Protein AF-A0A6V7KN35-F1 (afdb_monomer_lite)

Foldseek 3Di:
DDDDDDPDPPDDPPPPPDDPDPVVVVCVVCDVVVVVVVVVVVVVVCVVPVPVVCCVVVVVVVVVVCCCVVPVDQAFAQEEEEAALQDDPVVRDQDDDPDPDLHSVVSVVVVVVPPRRYDYHYDHDPVVRVVCCVVVVHVYYDHHDNCNSVVVVVVVVD

pLDDT: mean 80.37, std 18.29, range [30.02, 97.5]

Sequence (158 aa):
ITGRPLPGMKQESTVECDDCDFFGYFRDLTSVGKIKALLQKNFLRMWRNVGVMLFIFALPVMQVILFCLAIGRDPRGLKIAIVNHEMNWTTKDCPIYTDCKFSQLSCRYLNFLDNGTMEQEHYRTKDEALEAVKRGKAWGALYFTENFTDALTARMIL

Radius of gyration: 39.9 Å; chains: 1; bounding box: 96×43×95 Å

Secondary structure (DSSP, 8-state):
---PPPS--------------HHHHHHHHT-HHHHHHHHHHHHHHHHTTHHHHHHHHHHHHHHHHHHHHHHSSPP-SEEEEEEETTSBTTTTB-----SSS---HHHHHHHHHTTTTEEEEE-SSHHHHHHHHHTTS-SEEEEE-TTHHHHHHHHHH-

InterPro domains:
  IPR051449 ABC-2 integral membrane transporter component [PTHR30294] (34-152)

Structure (mmCIF, N/CA/C/O backbone):
data_AF-A0A6V7KN35-F1
#
_entry.id   AF-A0A6V7KN35-F1
#
loop_
_atom_site.group_PDB
_atom_site.id
_atom_site.type_symbol
_atom_site.label_atom_id
_atom_site.label_alt_id
_atom_site.label_comp_id
_atom_site.label_asym_id
_atom_site.label_entity_id
_atom_site.label_seq_id
_atom_site.pdbx_PDB_ins_code
_atom_site.Cartn_x
_atom_site.Cartn_y
_atom_site.Cartn_z
_atom_site.occupancy
_atom_site.B_iso_or_equiv
_atom_site.auth_seq_id
_atom_site.auth_comp_id
_atom_site.auth_asym_id
_atom_site.auth_atom_id
_atom_site.pdbx_PDB_model_num
ATOM 1 N N . ILE A 1 1 ? 66.744 -23.207 -69.574 1.00 40.94 1 ILE A N 1
ATOM 2 C CA . ILE A 1 1 ? 65.799 -22.091 -69.340 1.00 40.94 1 ILE A CA 1
ATOM 3 C C . ILE A 1 1 ? 66.547 -21.036 -68.545 1.00 40.94 1 ILE A C 1
ATOM 5 O O . ILE A 1 1 ? 66.966 -21.282 -67.425 1.00 40.94 1 ILE A O 1
ATOM 9 N N . THR A 1 2 ? 66.837 -19.933 -69.216 1.00 40.62 2 THR A N 1
ATOM 10 C CA . THR A 1 2 ? 67.504 -18.724 -68.728 1.00 40.62 2 THR A CA 1
ATOM 11 C C . THR A 1 2 ? 66.664 -17.999 -67.675 1.00 40.62 2 THR A C 1
ATOM 13 O O . THR A 1 2 ? 65.497 -17.720 -67.933 1.00 40.62 2 THR A O 1
ATOM 16 N N . GLY A 1 3 ? 67.269 -17.608 -66.552 1.00 41.06 3 GLY A N 1
ATOM 17 C CA . GLY A 1 3 ? 66.673 -16.678 -65.589 1.00 41.06 3 GLY A CA 1
ATOM 18 C C . GLY A 1 3 ? 67.764 -15.870 -64.888 1.00 41.06 3 GLY A C 1
ATOM 19 O O . GLY A 1 3 ? 68.522 -16.415 -64.094 1.00 41.06 3 GLY A O 1
ATOM 20 N N . ARG A 1 4 ? 67.883 -14.585 -65.234 1.00 50.06 4 ARG A N 1
ATOM 21 C CA . ARG A 1 4 ? 68.775 -13.616 -64.573 1.00 50.06 4 ARG A CA 1
ATOM 22 C C . ARG A 1 4 ? 68.231 -13.265 -63.177 1.00 50.06 4 ARG A C 1
ATOM 24 O O . ARG A 1 4 ? 67.012 -13.177 -63.042 1.00 50.06 4 ARG A O 1
ATOM 31 N N . PRO A 1 5 ? 69.082 -12.992 -62.172 1.00 48.22 5 PRO A N 1
ATOM 32 C CA . PRO A 1 5 ? 68.628 -12.430 -60.905 1.00 48.22 5 PRO A CA 1
ATOM 33 C C . PRO A 1 5 ? 68.233 -10.953 -61.075 1.00 48.22 5 PRO A C 1
ATOM 35 O O . PRO A 1 5 ? 68.897 -10.194 -61.784 1.00 48.22 5 PRO A O 1
ATOM 38 N N . LEU A 1 6 ? 67.125 -10.563 -60.440 1.00 46.34 6 LEU A N 1
ATOM 39 C CA . LEU A 1 6 ? 66.616 -9.191 -60.409 1.00 46.34 6 LEU A CA 1
ATOM 40 C C . LEU A 1 6 ? 67.459 -8.334 -59.444 1.00 46.34 6 LEU A C 1
ATOM 42 O O . LEU A 1 6 ? 67.693 -8.761 -58.312 1.00 46.34 6 LEU A O 1
ATOM 46 N N . PRO A 1 7 ? 67.896 -7.128 -59.845 1.00 42.78 7 PRO A N 1
ATOM 47 C CA . PRO A 1 7 ? 68.587 -6.203 -58.961 1.00 42.78 7 PRO A CA 1
ATOM 48 C C . PRO A 1 7 ? 67.555 -5.410 -58.148 1.00 42.78 7 PRO A C 1
ATOM 50 O O . PRO A 1 7 ? 66.597 -4.884 -58.712 1.00 42.78 7 PRO A O 1
ATOM 53 N N . GLY A 1 8 ? 67.762 -5.287 -56.834 1.00 45.50 8 GLY A N 1
ATOM 54 C CA . GLY A 1 8 ? 67.024 -4.305 -56.029 1.00 45.50 8 GLY A CA 1
ATOM 55 C C . GLY A 1 8 ? 66.356 -4.796 -54.748 1.00 45.50 8 GLY A C 1
ATOM 56 O O . GLY A 1 8 ? 65.422 -4.141 -54.294 1.00 45.50 8 GLY A O 1
ATOM 57 N N . MET A 1 9 ? 66.825 -5.874 -54.114 1.00 38.16 9 MET A N 1
ATOM 58 C CA . MET A 1 9 ? 66.463 -6.124 -52.715 1.00 38.16 9 MET A CA 1
ATOM 59 C C . MET A 1 9 ? 67.345 -5.249 -51.819 1.00 38.16 9 MET A C 1
ATOM 61 O O . MET A 1 9 ? 68.437 -5.638 -51.411 1.00 38.16 9 MET A O 1
ATOM 65 N N . LYS A 1 10 ? 66.895 -4.013 -51.578 1.00 35.94 10 LYS A N 1
ATOM 66 C CA . LYS A 1 10 ? 67.441 -3.182 -50.505 1.00 35.94 10 LYS A CA 1
ATOM 67 C C . LYS A 1 10 ? 67.109 -3.862 -49.183 1.00 35.94 10 LYS A C 1
ATOM 69 O O . LYS A 1 10 ? 65.953 -3.906 -48.782 1.00 35.94 10 LYS A O 1
ATOM 74 N N . GLN A 1 11 ? 68.158 -4.435 -48.607 1.00 33.41 11 GLN A N 1
ATOM 75 C CA . GLN A 1 11 ? 68.504 -4.452 -47.194 1.00 33.41 11 GLN A CA 1
ATOM 76 C C . GLN A 1 11 ? 67.317 -4.359 -46.233 1.00 33.41 11 GLN A C 1
ATOM 78 O O . GLN A 1 11 ? 66.738 -3.292 -46.020 1.00 33.41 11 GLN A O 1
ATOM 83 N N . GLU A 1 12 ? 67.024 -5.513 -45.642 1.00 35.03 12 GLU A N 1
ATOM 84 C CA . GLU A 1 12 ? 66.355 -5.669 -44.359 1.00 35.03 12 GLU A CA 1
ATOM 85 C C . GLU A 1 12 ? 66.829 -4.560 -43.415 1.00 35.03 12 GLU A C 1
ATOM 87 O O . GLU A 1 12 ? 67.964 -4.539 -42.943 1.00 35.03 12 GLU A O 1
ATOM 92 N N . SER A 1 13 ? 65.976 -3.552 -43.259 1.00 30.02 13 SER A N 1
ATOM 93 C CA . SER A 1 13 ? 66.197 -2.466 -42.323 1.00 30.02 13 SER A CA 1
ATOM 94 C C . SER A 1 13 ? 65.775 -3.037 -40.984 1.00 30.02 13 SER A C 1
ATOM 96 O O . SER A 1 13 ? 64.593 -3.048 -40.644 1.00 30.02 13 SER A O 1
ATOM 98 N N . THR A 1 14 ? 66.734 -3.591 -40.251 1.00 30.47 14 THR A N 1
ATOM 99 C CA . THR A 1 14 ? 66.608 -3.729 -38.806 1.00 30.47 14 THR A CA 1
ATOM 100 C C . THR A 1 14 ? 66.349 -2.327 -38.273 1.00 30.47 14 THR A C 1
ATOM 102 O O . THR A 1 14 ? 67.254 -1.497 -38.220 1.00 30.47 14 THR A O 1
ATOM 105 N N . VAL A 1 15 ? 65.083 -2.022 -37.993 1.00 37.97 15 VAL A N 1
ATOM 106 C CA . VAL A 1 15 ? 64.710 -0.801 -37.289 1.00 37.97 15 VAL A CA 1
ATOM 107 C C . VAL A 1 15 ? 65.190 -1.006 -35.857 1.00 37.97 15 VAL A C 1
ATOM 109 O O . VAL A 1 15 ? 64.527 -1.665 -35.060 1.00 37.97 15 VAL A O 1
ATOM 112 N N . GLU A 1 16 ? 66.399 -0.527 -35.574 1.00 32.06 16 GLU A N 1
ATOM 113 C CA . GLU A 1 16 ? 66.859 -0.268 -34.215 1.00 32.06 16 GLU A CA 1
ATOM 114 C C . GLU A 1 16 ? 65.885 0.733 -33.592 1.00 32.06 16 GLU A C 1
ATOM 116 O O . GLU A 1 16 ? 65.818 1.896 -33.991 1.00 32.06 16 GLU A O 1
ATOM 121 N N . CYS A 1 17 ? 65.078 0.257 -32.648 1.00 47.75 17 CYS A N 1
ATOM 122 C CA . CYS A 1 17 ? 64.314 1.123 -31.766 1.00 47.75 17 CYS A CA 1
ATOM 123 C C . CYS A 1 17 ? 65.241 1.538 -30.624 1.00 47.75 17 CYS A C 1
ATOM 125 O O . CYS A 1 17 ? 65.282 0.875 -29.587 1.00 47.75 17 CYS A O 1
ATOM 127 N N . ASP A 1 18 ? 66.006 2.602 -30.848 1.00 41.22 18 ASP A N 1
ATOM 128 C CA . ASP A 1 18 ? 66.604 3.359 -29.754 1.00 41.22 18 ASP A CA 1
ATOM 129 C C . ASP A 1 18 ? 65.473 4.151 -29.068 1.00 41.22 18 ASP A C 1
ATOM 131 O O . ASP A 1 18 ? 64.587 4.679 -29.742 1.00 41.22 18 ASP A O 1
ATOM 135 N N . ASP A 1 19 ? 65.478 4.166 -27.735 1.00 39.38 19 ASP A N 1
ATOM 136 C CA . ASP A 1 19 ? 64.472 4.734 -26.816 1.00 39.38 19 ASP A CA 1
ATOM 137 C C . ASP A 1 19 ? 63.236 3.863 -26.489 1.00 39.38 19 ASP A C 1
ATOM 139 O O . ASP A 1 19 ? 62.098 4.074 -26.918 1.00 39.38 19 ASP A O 1
ATOM 143 N N . CYS A 1 20 ? 63.455 2.896 -25.592 1.00 50.66 20 CYS A N 1
ATOM 144 C CA . CYS A 1 20 ? 62.407 2.174 -24.868 1.00 50.66 20 CYS A CA 1
ATOM 145 C C . CYS A 1 20 ? 61.872 3.005 -23.686 1.00 50.66 20 CYS A C 1
ATOM 147 O O . CYS A 1 20 ? 62.218 2.731 -22.537 1.00 50.66 20 CYS A O 1
ATOM 149 N N . ASP A 1 21 ? 61.018 3.999 -23.943 1.00 47.75 21 ASP A N 1
ATOM 150 C CA . ASP A 1 21 ? 60.334 4.730 -22.868 1.00 47.75 21 ASP A CA 1
ATOM 151 C C . ASP A 1 21 ? 58.948 4.120 -22.561 1.00 47.75 21 ASP A C 1
ATOM 153 O O . ASP A 1 21 ? 58.125 3.893 -23.456 1.00 47.75 21 ASP A O 1
ATOM 157 N N . PHE A 1 22 ? 58.669 3.849 -21.279 1.00 56.75 22 PHE A N 1
ATOM 158 C CA . PHE A 1 22 ? 57.468 3.138 -20.796 1.00 56.75 22 PHE A CA 1
ATOM 159 C C . PHE A 1 22 ? 56.166 3.799 -21.279 1.00 56.75 22 PHE A C 1
ATOM 161 O O . PHE A 1 22 ? 55.194 3.115 -21.596 1.00 56.75 22 PHE A O 1
ATOM 168 N N . PHE A 1 23 ? 56.161 5.127 -21.419 1.00 55.75 23 PHE A N 1
ATOM 169 C CA . PHE A 1 23 ? 55.015 5.912 -21.887 1.00 55.75 23 PHE A CA 1
ATOM 170 C C . PHE A 1 23 ? 54.695 5.751 -23.389 1.00 55.75 23 PHE A C 1
ATOM 172 O O . PHE A 1 23 ? 53.539 5.940 -23.781 1.00 55.75 23 PHE A O 1
ATOM 179 N N . GLY A 1 24 ? 55.661 5.369 -24.235 1.00 54.38 24 GLY A N 1
ATOM 180 C CA . GLY A 1 24 ? 55.451 5.156 -25.676 1.00 54.38 24 GLY A CA 1
ATOM 181 C C . GLY A 1 24 ? 54.646 3.889 -25.983 1.00 54.38 24 GLY A C 1
ATOM 182 O O . GLY A 1 24 ? 53.759 3.896 -26.840 1.00 54.38 24 GLY A O 1
ATOM 183 N N . TYR A 1 25 ? 54.861 2.832 -25.194 1.00 54.31 25 TYR A N 1
ATOM 184 C CA . TYR A 1 25 ? 54.184 1.540 -25.345 1.00 54.31 25 TYR A CA 1
ATOM 185 C C . TYR A 1 25 ? 52.662 1.647 -25.113 1.00 54.31 25 TYR A C 1
ATOM 187 O O . TYR A 1 25 ? 51.862 1.085 -25.865 1.00 54.31 25 TYR A O 1
ATOM 195 N N . PHE A 1 26 ? 52.228 2.446 -24.126 1.00 56.66 26 PHE A N 1
ATOM 196 C CA . PHE A 1 26 ? 50.800 2.692 -23.851 1.00 56.66 26 PHE A CA 1
ATOM 197 C C . PHE A 1 26 ? 50.106 3.549 -24.919 1.00 56.66 26 PHE A C 1
ATOM 199 O O . PHE A 1 26 ? 48.891 3.429 -25.121 1.00 56.66 26 PHE A O 1
ATOM 206 N N . ARG A 1 27 ? 50.861 4.391 -25.634 1.00 54.53 27 ARG A N 1
ATOM 207 C CA . ARG A 1 27 ? 50.335 5.252 -26.701 1.00 54.53 27 ARG A CA 1
ATOM 208 C C . ARG A 1 27 ? 50.040 4.462 -27.983 1.00 54.53 27 ARG A C 1
ATOM 210 O O . ARG A 1 27 ? 49.061 4.759 -28.666 1.00 54.53 27 ARG A O 1
ATOM 217 N N . ASP A 1 28 ? 50.806 3.403 -28.250 1.00 56.16 28 ASP A N 1
ATOM 218 C CA . ASP A 1 28 ? 50.589 2.491 -29.385 1.00 56.16 28 ASP A CA 1
ATOM 219 C C . ASP A 1 28 ? 49.554 1.380 -29.118 1.00 56.16 28 ASP A C 1
ATOM 221 O O . ASP A 1 28 ? 48.890 0.884 -30.047 1.00 56.16 28 ASP A O 1
ATOM 225 N N . LEU A 1 29 ? 49.355 1.038 -27.838 1.00 57.59 29 LEU A N 1
ATOM 226 C CA . LEU A 1 29 ? 48.305 0.132 -27.356 1.00 57.59 29 LEU A CA 1
ATOM 227 C C . LEU A 1 29 ? 46.891 0.698 -27.564 1.00 57.59 29 LEU A C 1
ATOM 229 O O . LEU A 1 29 ? 45.967 -0.061 -27.856 1.00 57.59 29 LEU A O 1
ATOM 233 N N . THR A 1 30 ? 46.710 2.021 -27.483 1.00 63.56 30 THR A N 1
ATOM 234 C CA . THR A 1 30 ? 45.395 2.678 -27.619 1.00 63.56 30 THR A CA 1
ATOM 235 C C . THR A 1 30 ? 45.368 3.709 -28.748 1.00 63.56 30 THR A C 1
ATOM 237 O O . THR A 1 30 ? 44.860 4.818 -28.609 1.00 63.56 30 THR A O 1
ATOM 240 N N . SER A 1 31 ? 45.877 3.342 -29.930 1.00 72.38 31 SER A N 1
ATOM 241 C CA . SER A 1 31 ? 45.655 4.167 -31.122 1.00 72.38 31 SER A CA 1
ATOM 242 C C . SER A 1 31 ? 44.147 4.362 -31.331 1.00 72.38 31 SER A C 1
ATOM 244 O O . SER A 1 31 ? 43.405 3.403 -31.567 1.00 72.38 31 SER A O 1
ATOM 246 N N . VAL A 1 32 ? 43.686 5.613 -31.261 1.00 72.94 32 VAL A N 1
ATOM 247 C CA . VAL A 1 32 ? 42.281 6.017 -31.456 1.00 72.94 32 VAL A CA 1
ATOM 248 C C . VAL A 1 32 ? 41.710 5.440 -32.759 1.00 72.94 32 VAL A C 1
ATOM 250 O O . VAL A 1 32 ? 40.530 5.101 -32.826 1.00 72.94 32 VAL A O 1
ATOM 253 N N . GLY A 1 33 ? 42.557 5.234 -33.776 1.00 80.19 33 GLY A N 1
ATOM 254 C CA . GLY A 1 33 ? 42.189 4.566 -35.025 1.00 80.19 33 GLY A CA 1
ATOM 255 C C . GLY A 1 33 ? 41.809 3.091 -34.849 1.00 80.19 33 GLY A C 1
ATOM 256 O O . GLY A 1 33 ? 40.800 2.653 -35.403 1.00 80.19 33 GLY A O 1
ATOM 257 N N . LYS A 1 34 ? 42.552 2.333 -34.030 1.00 82.19 34 LYS A N 1
ATOM 258 C CA . LYS A 1 34 ? 42.245 0.926 -33.709 1.00 82.19 34 LYS A CA 1
ATOM 259 C C . LYS A 1 34 ? 40.938 0.824 -32.916 1.00 82.19 34 LYS A C 1
ATOM 261 O O . LYS A 1 34 ? 40.086 0.005 -33.250 1.00 82.19 34 LYS A O 1
ATOM 266 N N . ILE A 1 35 ? 40.730 1.702 -31.933 1.00 86.56 35 ILE A N 1
ATOM 267 C CA . ILE A 1 35 ? 39.482 1.763 -31.150 1.00 86.56 35 ILE A CA 1
ATOM 268 C C . ILE A 1 35 ? 38.294 2.127 -32.049 1.00 86.56 35 ILE A C 1
ATOM 270 O O . ILE A 1 35 ? 37.260 1.465 -31.994 1.00 86.56 35 ILE A O 1
ATOM 274 N N . LYS A 1 36 ? 38.447 3.115 -32.939 1.00 84.69 36 LYS A N 1
ATOM 275 C CA . LYS A 1 36 ? 37.410 3.500 -33.906 1.00 84.69 36 LYS A CA 1
ATOM 276 C C . LYS A 1 36 ? 37.054 2.348 -34.847 1.00 84.69 36 LYS A C 1
ATOM 278 O O . LYS A 1 36 ? 35.872 2.093 -35.069 1.00 84.69 36 LYS A O 1
ATOM 283 N N . ALA A 1 37 ? 38.049 1.609 -35.341 1.00 88.06 37 ALA A N 1
ATOM 284 C CA . ALA A 1 37 ? 37.826 0.429 -36.174 1.00 88.06 37 ALA A CA 1
ATOM 285 C C . ALA A 1 37 ? 37.089 -0.687 -35.411 1.00 88.06 37 ALA A C 1
ATOM 287 O O . ALA A 1 37 ? 36.164 -1.302 -35.945 1.00 88.06 37 ALA A O 1
ATOM 288 N N . LEU A 1 38 ? 37.446 -0.922 -34.145 1.00 88.25 38 LEU A N 1
ATOM 289 C CA . LEU A 1 38 ? 36.775 -1.900 -33.286 1.00 88.25 38 LEU A CA 1
ATOM 290 C C . LEU A 1 38 ? 35.334 -1.491 -32.957 1.00 88.25 38 LEU A C 1
ATOM 292 O O . LEU A 1 38 ? 34.443 -2.339 -32.997 1.00 88.25 38 LEU A O 1
ATOM 296 N N . LEU A 1 39 ? 35.075 -0.212 -32.680 1.00 89.25 39 LEU A N 1
ATOM 297 C CA . LEU A 1 39 ? 33.723 0.308 -32.460 1.00 89.25 39 LEU A CA 1
ATOM 298 C C . LEU A 1 39 ? 32.873 0.192 -33.723 1.00 89.25 39 LEU A C 1
ATOM 300 O O . LEU A 1 39 ? 31.760 -0.317 -33.654 1.00 89.25 39 LEU A O 1
ATOM 304 N N . GLN A 1 40 ? 33.412 0.568 -34.885 1.00 90.81 40 GLN A N 1
ATOM 305 C CA . GLN A 1 40 ? 32.712 0.433 -36.162 1.00 90.81 40 GLN A CA 1
ATOM 306 C C . GLN A 1 40 ? 32.405 -1.038 -36.480 1.00 90.81 40 GLN A C 1
ATOM 308 O O . GLN A 1 40 ? 31.298 -1.359 -36.907 1.00 90.81 40 GLN A O 1
ATOM 313 N N . LYS A 1 41 ? 33.335 -1.956 -36.189 1.00 89.06 41 LYS A N 1
ATOM 314 C CA . LYS A 1 41 ? 33.119 -3.404 -36.327 1.00 89.0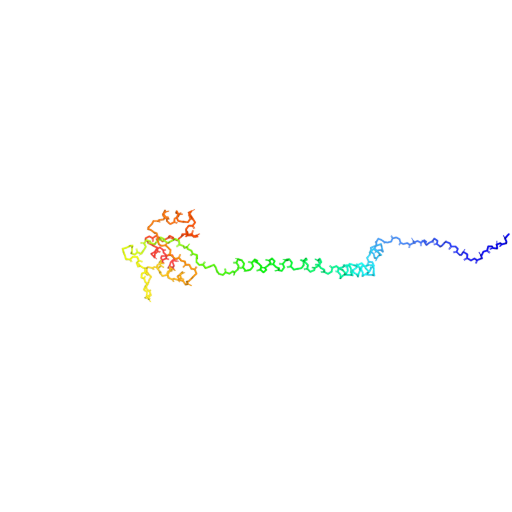6 41 LYS A CA 1
ATOM 315 C C . LYS A 1 41 ? 32.030 -3.927 -35.381 1.00 89.06 41 LYS A C 1
ATOM 317 O O . LYS A 1 41 ? 31.177 -4.700 -35.816 1.00 89.06 41 LYS A O 1
ATOM 322 N N . ASN A 1 42 ? 32.029 -3.511 -34.113 1.00 87.38 42 ASN A N 1
ATOM 323 C CA . ASN A 1 42 ? 30.995 -3.900 -33.145 1.00 87.38 42 ASN A CA 1
ATOM 324 C C . ASN A 1 42 ? 29.625 -3.295 -33.491 1.00 87.38 42 ASN A C 1
ATOM 326 O O . ASN A 1 42 ? 28.609 -3.979 -33.385 1.00 87.38 42 ASN A O 1
ATOM 330 N N . PHE A 1 43 ? 29.597 -2.061 -33.991 1.00 87.75 43 PHE A N 1
ATOM 331 C CA . PHE A 1 43 ? 28.380 -1.390 -34.434 1.00 87.75 43 PHE A CA 1
ATOM 332 C C . PHE A 1 43 ? 27.773 -2.048 -35.680 1.00 87.75 43 PHE A C 1
ATOM 334 O O . PHE A 1 43 ? 26.585 -2.350 -35.689 1.00 87.75 43 PHE A O 1
ATOM 341 N N . LEU A 1 44 ? 28.575 -2.367 -36.704 1.00 87.56 44 LEU A N 1
ATOM 342 C CA . LEU A 1 44 ? 28.084 -3.102 -37.880 1.00 87.56 44 LEU A CA 1
ATOM 343 C C . LEU A 1 44 ? 27.560 -4.496 -37.505 1.00 87.56 44 LEU A C 1
ATOM 345 O O . LEU A 1 44 ? 26.566 -4.957 -38.066 1.00 87.56 44 LEU A O 1
ATOM 349 N N . ARG A 1 45 ? 28.204 -5.170 -36.542 1.00 85.81 45 ARG A N 1
ATOM 350 C CA . ARG A 1 45 ? 27.738 -6.463 -36.016 1.00 85.81 45 ARG A CA 1
ATOM 351 C C . ARG A 1 45 ? 26.384 -6.334 -35.313 1.00 85.81 45 ARG A C 1
ATOM 353 O O . ARG A 1 45 ? 25.533 -7.200 -35.496 1.00 85.81 45 ARG A O 1
ATOM 360 N N . MET A 1 46 ? 26.197 -5.263 -34.545 1.00 84.44 46 MET A N 1
ATOM 361 C CA . MET A 1 46 ? 24.937 -4.904 -33.890 1.00 84.44 46 MET A CA 1
ATOM 362 C C . MET A 1 46 ? 23.842 -4.568 -34.917 1.00 84.44 46 MET A C 1
ATOM 364 O O . MET A 1 46 ? 22.747 -5.113 -34.828 1.00 84.44 46 MET A O 1
ATOM 368 N N . TRP A 1 47 ? 24.152 -3.772 -35.945 1.00 85.81 47 TRP A N 1
ATOM 369 C CA . TRP A 1 47 ? 23.211 -3.386 -37.003 1.00 85.81 47 TRP A CA 1
ATOM 370 C C . TRP A 1 47 ? 22.731 -4.577 -37.837 1.00 85.81 47 TRP A C 1
ATOM 372 O O . TRP A 1 47 ? 21.543 -4.720 -38.116 1.00 85.81 47 TRP A O 1
ATOM 382 N N . ARG A 1 48 ? 23.647 -5.484 -38.199 1.00 89.94 48 ARG A N 1
ATOM 383 C CA . ARG A 1 48 ? 23.305 -6.690 -38.966 1.00 89.94 48 ARG A CA 1
ATOM 384 C C . ARG A 1 48 ? 22.517 -7.719 -38.145 1.00 89.94 48 ARG A C 1
ATOM 386 O O . ARG A 1 48 ? 21.957 -8.639 -38.728 1.00 89.94 48 ARG A O 1
ATOM 393 N N . ASN A 1 49 ? 22.458 -7.567 -36.819 1.00 90.44 49 ASN A N 1
ATOM 394 C CA . ASN A 1 49 ? 21.673 -8.409 -35.915 1.00 90.44 49 ASN A CA 1
ATOM 395 C C . ASN A 1 49 ? 20.689 -7.580 -35.067 1.00 90.44 49 ASN A C 1
ATOM 397 O O . ASN A 1 49 ? 20.655 -7.676 -33.838 1.00 90.44 49 ASN A O 1
ATOM 401 N N . VAL A 1 50 ? 19.887 -6.756 -35.747 1.00 88.81 50 VAL A N 1
ATOM 402 C CA . VAL A 1 50 ? 18.918 -5.839 -35.126 1.00 88.81 50 VAL A CA 1
ATOM 403 C C . VAL A 1 50 ? 17.895 -6.548 -34.229 1.00 88.81 50 VAL A C 1
ATOM 405 O O . VAL A 1 50 ? 17.504 -5.999 -33.203 1.00 88.81 50 VAL A O 1
ATOM 408 N N . GLY A 1 51 ? 17.502 -7.785 -34.556 1.00 90.50 51 GLY A N 1
ATOM 409 C CA . GLY A 1 51 ? 16.479 -8.526 -33.807 1.00 90.50 51 GLY A CA 1
ATOM 410 C C . GLY A 1 51 ? 16.879 -8.830 -32.359 1.00 90.50 51 GLY A C 1
ATOM 411 O O . GLY A 1 51 ? 16.109 -8.569 -31.438 1.00 90.50 51 GLY A O 1
ATOM 412 N N . VAL A 1 52 ? 18.107 -9.316 -32.139 1.00 90.00 52 VAL A N 1
ATOM 413 C CA . VAL A 1 52 ? 18.613 -9.608 -30.783 1.00 90.00 52 VAL A CA 1
ATOM 414 C C . VAL A 1 52 ? 18.760 -8.325 -29.965 1.00 90.00 52 VAL A C 1
ATOM 416 O O . VAL A 1 52 ? 18.468 -8.305 -28.775 1.00 90.00 52 VAL A O 1
ATOM 419 N N . MET A 1 53 ? 19.168 -7.234 -30.607 1.00 88.88 53 MET A N 1
ATOM 420 C CA . MET A 1 53 ? 19.346 -5.943 -29.944 1.00 88.88 53 MET A CA 1
ATOM 421 C C . MET A 1 53 ? 18.017 -5.321 -29.534 1.00 88.88 53 MET A C 1
ATOM 423 O O . MET A 1 53 ? 17.888 -4.861 -28.403 1.00 88.88 53 MET A O 1
ATOM 427 N N . LEU A 1 54 ? 17.004 -5.391 -30.403 1.00 90.62 54 LEU A N 1
ATOM 428 C CA . LEU A 1 54 ? 15.644 -4.992 -30.057 1.00 90.62 54 LEU A CA 1
ATOM 429 C C . LEU A 1 54 ? 15.154 -5.768 -28.836 1.00 90.62 54 LEU A C 1
ATOM 431 O O . LEU A 1 54 ? 14.632 -5.157 -27.915 1.00 90.62 54 LEU A O 1
ATOM 435 N N . PHE A 1 55 ? 15.367 -7.084 -28.785 1.00 93.62 55 PHE A N 1
ATOM 436 C CA . PHE A 1 55 ? 14.954 -7.905 -27.646 1.00 93.62 55 PHE A CA 1
ATOM 437 C C . PHE A 1 55 ? 15.634 -7.492 -26.333 1.00 93.62 55 PHE A C 1
ATOM 439 O O . PHE A 1 55 ? 14.956 -7.343 -25.317 1.00 93.62 55 PHE A O 1
ATOM 446 N N . ILE A 1 56 ? 16.948 -7.239 -26.360 1.00 93.50 56 ILE A N 1
ATOM 447 C CA . ILE A 1 56 ? 17.718 -6.791 -25.187 1.00 93.50 56 ILE A CA 1
ATOM 448 C C . ILE A 1 56 ? 17.174 -5.471 -24.621 1.00 93.50 56 ILE A C 1
ATOM 450 O O . ILE A 1 56 ? 17.151 -5.308 -23.405 1.00 93.50 56 ILE A O 1
ATOM 454 N N . PHE A 1 57 ? 16.709 -4.549 -25.471 1.00 92.50 57 PHE A N 1
ATOM 455 C CA . PHE A 1 57 ? 16.114 -3.283 -25.023 1.00 92.50 57 PHE A CA 1
ATOM 456 C C . PHE A 1 57 ? 14.615 -3.382 -24.713 1.00 92.50 57 PHE A C 1
ATOM 458 O O . PHE A 1 57 ? 14.133 -2.726 -23.795 1.00 92.50 57 PHE A O 1
ATOM 465 N N . ALA A 1 58 ? 13.864 -4.202 -25.444 1.00 95.44 58 ALA A N 1
ATOM 466 C CA . ALA A 1 58 ? 12.421 -4.330 -25.274 1.00 95.44 58 ALA A CA 1
ATOM 467 C C . ALA A 1 58 ? 12.055 -5.089 -23.995 1.00 95.44 58 ALA A C 1
ATOM 469 O O . ALA A 1 58 ? 11.107 -4.705 -23.315 1.00 95.44 58 ALA A O 1
ATOM 470 N N . LEU A 1 59 ? 12.812 -6.131 -23.637 1.00 95.06 59 LEU A N 1
ATOM 471 C CA . LEU A 1 59 ? 12.583 -6.884 -22.405 1.00 95.06 59 LEU A CA 1
ATOM 472 C C . LEU A 1 59 ? 12.560 -6.011 -21.138 1.00 95.06 59 LEU A C 1
ATOM 474 O O . LEU A 1 59 ? 11.556 -6.073 -20.428 1.00 95.06 59 LEU A O 1
ATOM 478 N N . PRO A 1 60 ? 13.584 -5.190 -20.830 1.00 96.12 60 PRO A N 1
ATOM 479 C CA . PRO A 1 60 ? 13.568 -4.363 -19.626 1.00 96.12 60 PRO A CA 1
ATOM 480 C C . PRO A 1 60 ? 12.440 -3.325 -19.655 1.00 96.12 60 PRO A C 1
ATOM 482 O O . PRO A 1 60 ? 11.815 -3.080 -18.627 1.00 96.12 60 PRO A O 1
ATOM 485 N N . VAL A 1 61 ? 12.109 -2.764 -20.823 1.00 96.88 61 VAL A N 1
ATOM 486 C CA . VAL A 1 61 ? 10.982 -1.823 -20.961 1.00 96.88 61 VAL A CA 1
ATOM 487 C C . VAL A 1 61 ? 9.653 -2.510 -20.641 1.00 96.88 61 VAL A C 1
ATOM 489 O O . VAL A 1 61 ? 8.869 -1.997 -19.843 1.00 96.88 61 VAL A O 1
ATOM 492 N N . MET A 1 62 ? 9.415 -3.696 -21.204 1.00 96.19 62 MET A N 1
ATOM 493 C CA . MET A 1 62 ? 8.209 -4.477 -20.924 1.00 96.19 62 MET A CA 1
ATOM 494 C C . MET A 1 62 ? 8.126 -4.894 -19.458 1.00 96.19 62 MET A C 1
ATOM 496 O O . MET A 1 62 ? 7.048 -4.828 -18.873 1.00 96.19 62 MET A O 1
ATOM 500 N N . GLN A 1 63 ? 9.249 -5.279 -18.848 1.00 95.38 63 GLN A N 1
ATOM 501 C CA . GLN A 1 63 ? 9.309 -5.598 -17.423 1.00 95.38 63 GLN A CA 1
ATOM 502 C C . GLN A 1 63 ? 8.869 -4.403 -16.573 1.00 95.38 63 GLN A C 1
ATOM 504 O O . GLN A 1 63 ? 7.975 -4.558 -15.747 1.00 95.38 63 GLN A O 1
ATOM 509 N N . VAL A 1 64 ? 9.423 -3.207 -16.807 1.00 95.62 64 VAL A N 1
ATOM 510 C CA . VAL A 1 64 ? 9.043 -1.991 -16.065 1.00 95.62 64 VAL A CA 1
ATOM 511 C C . VAL A 1 64 ? 7.557 -1.676 -16.238 1.00 95.62 64 VAL A C 1
ATOM 513 O O . VAL A 1 64 ? 6.867 -1.446 -15.248 1.00 95.62 64 VAL A O 1
ATOM 516 N N . ILE A 1 65 ? 7.034 -1.734 -17.466 1.00 94.69 65 ILE A N 1
ATOM 517 C CA . ILE A 1 65 ? 5.607 -1.493 -17.731 1.00 94.69 65 ILE A CA 1
ATOM 518 C C . ILE A 1 65 ? 4.732 -2.499 -16.972 1.00 94.69 65 ILE A C 1
ATOM 520 O O . ILE A 1 65 ? 3.757 -2.101 -16.336 1.00 94.69 65 ILE A O 1
ATOM 524 N N . LEU A 1 66 ? 5.078 -3.789 -17.004 1.00 92.50 66 LEU A N 1
ATOM 525 C CA . LEU A 1 66 ? 4.335 -4.827 -16.288 1.00 92.50 66 LEU A CA 1
ATOM 526 C C . LEU A 1 66 ? 4.381 -4.622 -14.773 1.00 92.50 66 LEU A C 1
ATOM 528 O O . LEU A 1 66 ? 3.345 -4.750 -14.129 1.00 92.50 66 LEU A O 1
ATOM 532 N N . PHE A 1 67 ? 5.530 -4.246 -14.205 1.00 92.12 67 PHE A N 1
ATOM 533 C CA . PHE A 1 67 ? 5.625 -3.901 -12.785 1.00 92.12 67 PHE A CA 1
ATOM 534 C C . PHE A 1 67 ? 4.723 -2.715 -12.431 1.00 92.12 67 PHE A C 1
ATOM 536 O O . PHE A 1 67 ? 3.958 -2.791 -11.468 1.00 92.12 67 PHE A O 1
ATOM 543 N N . CYS A 1 68 ? 4.749 -1.649 -13.233 1.00 89.94 68 CYS A N 1
ATOM 544 C CA . CYS A 1 68 ? 3.893 -0.484 -13.023 1.00 89.94 68 CYS A CA 1
ATOM 545 C C . CYS A 1 68 ? 2.401 -0.824 -13.150 1.00 89.94 68 CYS A C 1
ATOM 547 O O . CYS A 1 68 ? 1.595 -0.313 -12.379 1.00 89.94 68 CYS A O 1
ATOM 549 N N . LEU A 1 69 ? 2.014 -1.697 -14.083 1.00 88.00 69 LEU A N 1
ATOM 550 C CA . LEU A 1 69 ? 0.615 -2.094 -14.263 1.00 88.00 69 LEU A CA 1
ATOM 551 C C . LEU A 1 69 ? 0.122 -3.074 -13.194 1.00 88.00 69 LEU A C 1
ATOM 553 O O . LEU A 1 69 ? -1.039 -2.983 -12.799 1.00 88.00 69 LEU A O 1
ATOM 557 N N . ALA A 1 70 ? 0.973 -4.000 -12.750 1.00 86.69 70 ALA A N 1
ATOM 558 C CA . ALA A 1 70 ? 0.612 -5.023 -11.774 1.00 86.69 70 ALA A CA 1
ATOM 559 C C . ALA A 1 70 ? 0.603 -4.491 -10.334 1.00 86.69 70 ALA A C 1
ATOM 561 O O . ALA A 1 70 ? -0.273 -4.864 -9.561 1.00 86.69 70 ALA A O 1
ATOM 562 N N . ILE A 1 71 ? 1.564 -3.633 -9.973 1.00 85.31 71 ILE A N 1
ATOM 563 C CA . ILE A 1 71 ? 1.754 -3.157 -8.591 1.00 85.31 71 ILE A CA 1
ATOM 564 C C . ILE A 1 71 ? 1.325 -1.693 -8.434 1.00 85.31 71 ILE A C 1
ATOM 566 O O . ILE A 1 71 ? 0.864 -1.297 -7.371 1.00 85.31 71 ILE A O 1
ATOM 570 N N . GLY A 1 72 ? 1.469 -0.875 -9.480 1.00 75.81 72 GLY A N 1
ATOM 571 C CA . GLY A 1 72 ? 1.293 0.579 -9.395 1.00 75.81 72 GLY A CA 1
ATOM 572 C C . GLY A 1 72 ? -0.147 1.084 -9.503 1.00 75.81 72 GLY A C 1
ATOM 573 O O . GLY A 1 72 ? -0.351 2.294 -9.484 1.00 75.81 72 GLY A O 1
ATOM 574 N N . ARG A 1 73 ? -1.146 0.204 -9.652 1.00 80.44 73 ARG A N 1
ATOM 575 C CA . ARG A 1 73 ? -2.562 0.602 -9.645 1.00 80.44 73 ARG A CA 1
ATOM 576 C C . ARG A 1 73 ? -3.097 0.631 -8.218 1.00 80.44 73 ARG A C 1
ATOM 578 O O . ARG A 1 73 ? -2.761 -0.246 -7.428 1.00 80.44 73 ARG A O 1
ATOM 585 N N . ASP A 1 74 ? -3.995 1.571 -7.929 1.00 80.00 74 ASP A N 1
ATOM 586 C CA . ASP A 1 74 ? -4.689 1.599 -6.641 1.00 80.00 74 ASP A CA 1
ATOM 587 C C . ASP A 1 74 ? -5.449 0.275 -6.423 1.00 80.00 74 ASP A C 1
ATOM 589 O O . ASP A 1 74 ? -6.276 -0.101 -7.269 1.00 80.00 74 ASP A O 1
ATOM 593 N N . PRO A 1 75 ? -5.172 -0.458 -5.328 1.00 74.94 75 PRO A N 1
ATOM 594 C CA . PRO A 1 75 ? -5.836 -1.723 -5.046 1.00 74.94 75 PRO A CA 1
ATOM 595 C C . PRO A 1 75 ? -7.321 -1.465 -4.788 1.00 74.94 75 PRO A C 1
ATOM 597 O O . PRO A 1 75 ? -7.664 -0.648 -3.946 1.00 74.94 75 PRO A O 1
ATOM 600 N N . ARG A 1 76 ? -8.220 -2.153 -5.496 1.00 80.94 76 ARG A N 1
ATOM 601 C CA . ARG A 1 76 ? -9.674 -2.033 -5.287 1.00 80.94 76 ARG A CA 1
ATOM 602 C C . ARG A 1 76 ? -10.210 -3.249 -4.543 1.00 80.94 76 ARG A C 1
ATOM 604 O O . ARG A 1 76 ? -9.758 -4.362 -4.798 1.00 80.94 76 ARG A O 1
ATOM 611 N N . GLY A 1 77 ? -11.201 -3.038 -3.676 1.00 81.88 77 GLY A N 1
ATOM 612 C CA . GLY A 1 77 ? -11.853 -4.122 -2.934 1.00 81.88 77 GLY A CA 1
ATOM 613 C C . GLY A 1 77 ? -10.987 -4.688 -1.808 1.00 81.88 77 GLY A C 1
ATOM 614 O O . GLY A 1 77 ? -11.004 -5.891 -1.545 1.00 81.88 77 GLY A O 1
ATOM 615 N N . LEU A 1 78 ? -10.181 -3.839 -1.162 1.00 88.38 78 LEU A N 1
ATOM 616 C CA . LEU A 1 78 ? -9.364 -4.261 -0.031 1.00 88.38 78 LEU A CA 1
ATOM 617 C C . LEU A 1 78 ? -10.249 -4.424 1.209 1.00 88.38 78 LEU A C 1
ATOM 619 O O . LEU A 1 78 ? -10.586 -3.446 1.871 1.00 88.38 78 LEU A O 1
ATOM 623 N N . LYS A 1 79 ? -10.616 -5.664 1.528 1.00 92.12 79 LYS A N 1
ATOM 624 C CA . LYS A 1 79 ? -11.381 -5.990 2.736 1.00 92.12 79 LYS A CA 1
ATOM 625 C C . LYS A 1 79 ? -10.538 -5.819 3.992 1.00 92.12 79 LYS A C 1
ATOM 627 O O . LYS A 1 79 ? -9.509 -6.484 4.131 1.00 92.12 79 LYS A O 1
ATOM 632 N N . ILE A 1 80 ? -10.985 -4.974 4.913 1.00 93.25 80 ILE A N 1
ATOM 633 C CA . ILE A 1 80 ? -10.343 -4.730 6.205 1.00 93.25 80 ILE A CA 1
ATOM 634 C C . ILE A 1 80 ? -11.305 -5.125 7.322 1.00 93.25 80 ILE A C 1
ATOM 636 O O . ILE A 1 80 ? -12.441 -4.660 7.380 1.00 93.25 80 ILE A O 1
ATOM 640 N N . ALA A 1 81 ? -10.829 -5.976 8.228 1.00 95.38 81 ALA A N 1
ATOM 641 C CA . ALA A 1 81 ? -11.567 -6.371 9.417 1.00 95.38 81 ALA A CA 1
ATOM 642 C C . ALA A 1 81 ? -11.480 -5.261 10.475 1.00 95.38 81 ALA A C 1
ATOM 644 O O . ALA A 1 81 ? -10.389 -4.889 10.896 1.00 95.38 81 ALA A O 1
ATOM 645 N N . ILE A 1 82 ? -12.606 -4.722 10.926 1.00 94.38 82 ILE A N 1
ATOM 646 C CA . ILE A 1 82 ? -12.657 -3.608 11.874 1.00 94.38 82 ILE A CA 1
ATOM 647 C C . ILE A 1 82 ? -13.297 -4.058 13.174 1.00 94.38 82 ILE A C 1
ATOM 649 O O . ILE A 1 82 ? -14.439 -4.511 13.205 1.00 94.38 82 ILE A O 1
ATOM 653 N N . VAL A 1 83 ? -12.581 -3.835 14.265 1.00 94.50 83 VAL A N 1
ATOM 654 C CA . VAL A 1 83 ? -13.082 -3.985 15.626 1.00 94.50 83 VAL A CA 1
ATOM 655 C C . VAL A 1 83 ? -13.079 -2.603 16.246 1.00 94.50 83 VAL A C 1
ATOM 657 O O . VAL A 1 83 ? -12.013 -2.048 16.504 1.00 94.50 83 VAL A O 1
ATOM 660 N N . ASN A 1 84 ? -14.261 -2.024 16.443 1.00 94.00 84 ASN A N 1
ATOM 661 C CA . ASN A 1 84 ? -14.391 -0.730 17.101 1.00 94.00 84 ASN A CA 1
ATOM 662 C C . ASN A 1 84 ? -15.201 -0.869 18.387 1.00 94.00 84 ASN A C 1
ATOM 664 O O . ASN A 1 84 ? -16.392 -1.168 18.341 1.00 94.00 84 ASN A O 1
ATOM 668 N N . HIS A 1 85 ? -14.557 -0.646 19.527 1.00 92.06 85 HIS A N 1
ATOM 669 C CA . HIS A 1 85 ? -15.226 -0.679 20.822 1.00 92.06 85 HIS A CA 1
ATOM 670 C C . HIS A 1 85 ? -15.878 0.654 21.225 1.00 92.06 85 HIS A C 1
ATOM 672 O O . HIS A 1 85 ? -16.623 0.680 22.196 1.00 92.06 85 HIS A O 1
ATOM 678 N N . GLU A 1 86 ? -15.670 1.734 20.466 1.00 88.44 86 GLU A N 1
ATOM 679 C CA . GLU A 1 86 ? -16.398 3.000 20.648 1.00 88.44 86 GLU A CA 1
ATOM 680 C C . GLU A 1 86 ? -17.730 3.038 19.874 1.00 88.44 86 GLU A C 1
ATOM 682 O O . GLU A 1 86 ? -18.521 3.964 20.054 1.00 88.44 86 GLU A O 1
ATOM 687 N N . MET A 1 87 ? -17.994 2.053 19.002 1.00 88.06 87 MET A N 1
ATOM 688 C CA . MET A 1 87 ? -19.245 1.982 18.238 1.00 88.06 87 MET A CA 1
ATOM 689 C C . MET A 1 87 ? -20.379 1.368 19.065 1.00 88.06 87 MET A C 1
ATOM 691 O O . MET A 1 87 ? -20.164 0.489 19.905 1.00 88.06 87 MET A O 1
ATOM 695 N N . ASN A 1 88 ? -21.622 1.723 18.734 1.00 85.50 88 ASN A N 1
ATOM 696 C CA . ASN A 1 88 ? -22.774 1.022 19.288 1.00 85.50 88 ASN A CA 1
ATOM 697 C C . ASN A 1 88 ? -23.053 -0.272 18.505 1.00 85.50 88 ASN A C 1
ATOM 699 O O . ASN A 1 88 ? -23.655 -0.252 17.433 1.00 85.50 88 ASN A O 1
ATOM 703 N N . TRP A 1 89 ? -22.683 -1.417 19.080 1.00 83.75 89 TRP A N 1
ATOM 704 C CA . TRP A 1 89 ? -22.899 -2.746 18.489 1.00 83.75 89 TRP A CA 1
ATOM 705 C C . TRP A 1 89 ? -24.369 -3.157 18.320 1.00 83.75 89 TRP A C 1
ATOM 707 O O . TRP A 1 89 ? -24.645 -4.119 17.599 1.00 83.75 89 TRP A O 1
ATOM 717 N N . THR A 1 90 ? -25.302 -2.460 18.974 1.00 82.88 90 THR A N 1
ATOM 718 C CA . THR A 1 90 ? -26.744 -2.730 18.866 1.00 82.88 90 THR A CA 1
ATOM 719 C C . THR A 1 90 ? -27.291 -2.201 17.547 1.00 82.88 90 THR A C 1
ATOM 721 O O . THR A 1 90 ? -27.968 -2.928 16.826 1.00 82.88 90 THR A O 1
ATOM 724 N N . THR A 1 91 ? -26.954 -0.955 17.213 1.00 81.38 91 THR A N 1
ATOM 725 C CA . THR A 1 91 ? -27.401 -0.298 15.977 1.00 81.38 91 THR A CA 1
ATOM 726 C C . THR A 1 91 ? -26.409 -0.502 14.828 1.00 81.38 91 THR A C 1
ATOM 728 O O . THR A 1 91 ? -26.778 -0.338 13.675 1.00 81.38 91 THR A O 1
ATOM 731 N N . LYS A 1 92 ? -25.166 -0.917 15.134 1.00 77.50 92 LYS A N 1
ATOM 732 C CA . LYS A 1 92 ? -24.016 -0.971 14.208 1.00 77.50 92 LYS A CA 1
ATOM 733 C C . LYS A 1 92 ? -23.703 0.371 13.538 1.00 77.50 92 LYS A C 1
ATOM 735 O O . LYS A 1 92 ? -23.030 0.407 12.514 1.00 77.50 92 LYS A O 1
ATOM 740 N N . ASP A 1 93 ? -24.156 1.460 14.145 1.00 81.19 93 ASP A N 1
ATOM 741 C CA . ASP A 1 93 ? -23.915 2.803 13.646 1.00 81.19 93 ASP A CA 1
ATOM 742 C C . ASP A 1 93 ? -22.625 3.371 14.241 1.00 81.19 93 ASP A C 1
ATOM 744 O O . ASP A 1 93 ? -22.345 3.223 15.437 1.00 81.19 93 ASP A O 1
ATOM 748 N N . CYS A 1 94 ? -21.867 4.066 13.391 1.00 84.88 94 CYS A N 1
ATOM 749 C CA . CYS A 1 94 ? -20.694 4.855 13.758 1.00 84.88 94 CYS A CA 1
ATOM 750 C C . CYS A 1 94 ? -20.985 6.331 13.426 1.00 84.88 94 CYS A C 1
ATOM 752 O O . CYS A 1 94 ? -20.633 6.796 12.338 1.00 84.88 94 CYS A O 1
ATOM 754 N N . PRO A 1 95 ? -21.715 7.062 14.291 1.00 84.00 95 PRO A N 1
ATOM 755 C CA . PRO A 1 95 ? -22.116 8.420 13.973 1.00 84.00 95 PRO A CA 1
ATOM 756 C C . PRO A 1 95 ? -20.911 9.364 13.953 1.00 84.00 95 PRO A C 1
ATOM 758 O O . PRO A 1 95 ? -19.926 9.195 14.668 1.00 84.00 95 PRO A O 1
ATOM 761 N N . ILE A 1 96 ? -20.997 10.381 13.101 1.00 84.38 96 ILE A N 1
ATOM 762 C CA . ILE A 1 96 ? -19.956 11.394 12.946 1.00 84.38 96 ILE A CA 1
ATOM 763 C C . ILE A 1 96 ? -20.591 12.731 13.262 1.00 84.38 96 ILE A C 1
ATOM 765 O O . ILE A 1 96 ? -21.535 13.157 12.595 1.00 84.38 96 ILE A O 1
ATOM 769 N N . TYR A 1 97 ? -20.049 13.402 14.267 1.00 82.44 97 TYR A N 1
ATOM 770 C CA . TYR A 1 97 ? -20.454 14.752 14.609 1.00 82.44 97 TYR A CA 1
ATOM 771 C C . TYR A 1 97 ? -19.508 15.747 13.928 1.00 82.44 97 TYR A C 1
ATOM 773 O O . TYR A 1 97 ? -18.288 15.576 13.917 1.00 82.44 97 TYR A O 1
ATOM 781 N N . THR A 1 98 ? -20.078 16.769 13.289 1.00 77.75 98 THR A N 1
ATOM 782 C CA . THR A 1 98 ? -19.325 17.833 12.600 1.00 77.75 98 THR A CA 1
ATOM 783 C C . THR A 1 98 ? -18.927 18.971 13.537 1.00 77.75 98 THR A C 1
ATOM 785 O O . THR A 1 98 ? -18.457 20.013 13.082 1.00 77.75 98 THR A O 1
ATOM 788 N N . ASP A 1 99 ? -19.167 18.823 14.837 1.00 81.19 99 ASP A N 1
ATOM 789 C CA . ASP A 1 99 ? -18.787 19.812 15.826 1.00 81.19 99 ASP A CA 1
ATOM 790 C C . ASP A 1 99 ? -17.275 19.778 16.093 1.00 81.19 99 ASP A C 1
ATOM 792 O O . ASP A 1 99 ? -16.560 18.826 15.782 1.00 81.19 99 ASP A O 1
ATOM 796 N N . CYS A 1 100 ? -16.753 20.856 16.681 1.00 80.69 100 CYS A N 1
ATOM 797 C CA . CYS A 1 100 ? -15.340 20.950 17.065 1.00 80.69 100 CYS A CA 1
ATOM 798 C C . CYS A 1 100 ? -15.019 20.107 18.321 1.00 80.69 100 CYS A C 1
ATOM 800 O O . CYS A 1 100 ? -14.024 20.343 19.003 1.00 80.69 100 CYS A O 1
ATOM 802 N N . LYS A 1 101 ? -15.886 19.153 18.682 1.00 81.75 101 LYS A N 1
ATOM 803 C CA . LYS A 1 101 ? -15.685 18.286 19.839 1.00 81.75 101 LYS A CA 1
ATOM 804 C C . LYS A 1 101 ? -14.952 17.032 19.404 1.00 81.75 101 LYS A C 1
ATOM 806 O O . LYS A 1 101 ? -15.315 16.371 18.435 1.00 81.75 101 LYS A O 1
ATOM 811 N N . PHE A 1 102 ? -13.933 16.671 20.169 1.00 79.25 102 PHE A N 1
ATOM 812 C CA . PHE A 1 102 ? -13.247 15.403 19.996 1.00 79.25 102 PHE A CA 1
ATOM 813 C C . PHE A 1 102 ? -14.098 14.281 20.601 1.00 79.25 102 PHE A C 1
ATOM 815 O O . PHE A 1 102 ? -13.930 13.920 21.759 1.00 79.25 102 PHE A O 1
ATOM 822 N N . SER A 1 103 ? -15.053 13.767 19.826 1.00 84.19 103 SER A N 1
ATOM 823 C CA . SER A 1 103 ? -15.877 12.611 20.190 1.00 84.19 103 SER A CA 1
ATOM 824 C C . SER A 1 103 ? -15.875 11.589 19.055 1.00 84.19 103 SER A C 1
ATOM 826 O O . SER A 1 103 ? -15.832 11.974 17.886 1.00 84.19 103 SER A O 1
ATOM 828 N N . GLN A 1 104 ? -15.878 10.296 19.401 1.00 86.75 104 GLN A N 1
ATOM 829 C CA . GLN A 1 104 ? -15.947 9.173 18.452 1.00 86.75 104 GLN A CA 1
ATOM 830 C C . GLN A 1 104 ? -14.939 9.300 17.293 1.00 86.75 104 GLN A C 1
ATOM 832 O O . GLN A 1 104 ? -15.270 9.177 16.109 1.00 86.75 104 GLN A O 1
ATOM 837 N N . LEU A 1 105 ? -13.673 9.563 17.638 1.00 89.50 105 LEU A N 1
ATOM 838 C CA . LEU A 1 105 ? -12.607 9.770 16.654 1.00 89.50 105 LEU A CA 1
ATOM 839 C C . LEU A 1 105 ? -12.334 8.516 15.819 1.00 89.50 105 LEU A C 1
ATOM 841 O O . LEU A 1 105 ? -11.961 8.640 14.651 1.00 89.50 105 LEU A O 1
ATOM 845 N N . SER A 1 106 ? -12.571 7.324 16.375 1.00 91.75 106 SER A N 1
ATOM 846 C CA . SER A 1 106 ? -12.535 6.067 15.620 1.00 91.75 106 SER A CA 1
ATOM 847 C C . SER A 1 106 ? -13.526 6.072 14.450 1.00 91.75 106 SER A C 1
ATOM 849 O O . SER A 1 106 ? -13.131 5.782 13.324 1.00 91.75 106 SER A O 1
ATOM 851 N N . CYS A 1 107 ? -14.781 6.481 14.666 1.00 90.88 107 CYS A N 1
ATOM 852 C CA . CYS A 1 107 ? -15.801 6.561 13.614 1.00 90.88 107 CYS A CA 1
ATOM 853 C C . CYS A 1 107 ? -15.441 7.575 12.531 1.00 90.88 107 CYS A C 1
ATOM 855 O O . CYS A 1 107 ? -15.568 7.296 11.339 1.00 90.88 107 CYS A O 1
ATOM 857 N N . ARG A 1 108 ? -14.919 8.737 12.931 1.00 89.69 108 ARG A N 1
ATOM 858 C CA . ARG A 1 108 ? -14.459 9.753 11.980 1.00 89.69 108 ARG A CA 1
ATOM 859 C C . ARG A 1 108 ? -13.302 9.247 11.115 1.00 89.69 108 ARG A C 1
ATOM 861 O O . ARG A 1 108 ? -13.261 9.542 9.922 1.00 89.69 108 ARG A O 1
ATOM 868 N N . TYR A 1 109 ? -12.386 8.477 11.700 1.00 90.12 109 TYR A N 1
ATOM 869 C CA . TYR A 1 109 ? -11.293 7.841 10.970 1.00 90.12 109 TYR A CA 1
ATOM 870 C C . TYR A 1 109 ? -11.799 6.761 10.004 1.00 90.12 109 TYR A C 1
ATOM 872 O O . TYR A 1 109 ? -11.401 6.747 8.843 1.00 90.12 109 TYR A O 1
ATOM 880 N N . LEU A 1 110 ? -12.727 5.906 10.439 1.00 91.12 110 LEU A N 1
ATOM 881 C CA . LEU A 1 110 ? -13.340 4.881 9.587 1.00 91.12 110 LEU A CA 1
ATOM 882 C C . LEU A 1 110 ? -14.094 5.483 8.395 1.00 91.12 110 LEU A C 1
ATOM 884 O O . LEU A 1 110 ? -13.982 4.986 7.280 1.00 91.12 110 LEU A O 1
ATOM 888 N N . ASN A 1 111 ? -14.788 6.602 8.587 1.00 89.12 111 ASN A N 1
ATOM 889 C CA . ASN A 1 111 ? -15.448 7.303 7.488 1.00 89.12 111 ASN A CA 1
ATOM 890 C C . ASN A 1 111 ? -14.465 7.896 6.473 1.00 89.12 111 ASN A C 1
ATOM 892 O O . ASN A 1 111 ? -14.752 7.945 5.283 1.00 89.12 111 ASN A O 1
ATOM 896 N N . PHE A 1 112 ? -13.288 8.336 6.925 1.00 87.44 112 PHE A N 1
ATOM 897 C CA . PHE A 1 112 ? -12.234 8.773 6.010 1.00 87.44 112 PHE A CA 1
ATOM 898 C C . PHE A 1 112 ? -11.694 7.612 5.155 1.00 87.44 112 PHE A C 1
ATOM 900 O O . PHE A 1 112 ? -11.291 7.826 4.012 1.00 87.44 112 PHE A O 1
ATOM 907 N N . LEU A 1 113 ? -11.714 6.384 5.684 1.00 87.38 113 LEU A N 1
ATOM 908 C CA . LEU A 1 113 ? -11.298 5.179 4.961 1.00 87.38 113 LEU A CA 1
ATOM 909 C C . LEU A 1 113 ? -12.341 4.684 3.945 1.00 87.38 113 LEU A C 1
ATOM 911 O O . LEU A 1 113 ? -11.974 3.967 3.016 1.00 87.38 113 LEU A O 1
ATOM 915 N N . ASP A 1 114 ? -13.606 5.093 4.064 1.00 79.38 114 ASP A N 1
ATOM 916 C CA . ASP A 1 114 ? -14.729 4.595 3.252 1.00 79.38 114 ASP A CA 1
ATOM 917 C C . ASP A 1 114 ? -14.786 5.149 1.811 1.00 79.38 114 ASP A C 1
ATOM 919 O O . ASP A 1 11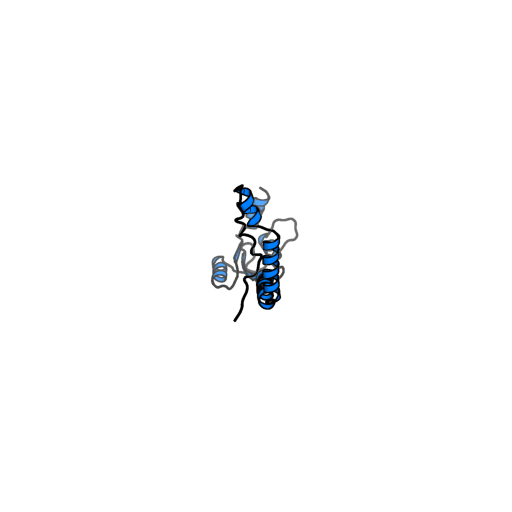4 ? -15.783 5.022 1.107 1.00 79.38 114 ASP A O 1
ATOM 923 N N . ASN A 1 115 ? -13.709 5.770 1.323 1.00 71.50 115 ASN A N 1
ATOM 924 C CA . ASN A 1 115 ? -13.668 6.475 0.034 1.00 71.50 115 ASN A CA 1
ATOM 925 C C . ASN A 1 115 ? -13.564 5.536 -1.199 1.00 71.50 115 ASN A C 1
ATOM 927 O O . ASN A 1 115 ? -12.921 5.860 -2.195 1.00 71.50 115 ASN A O 1
ATOM 931 N N . GLY A 1 116 ? -14.161 4.340 -1.129 1.00 70.81 116 GLY A N 1
ATOM 932 C CA . GLY A 1 116 ? -14.339 3.407 -2.254 1.00 70.81 116 GLY A CA 1
ATOM 933 C C . GLY A 1 116 ? -13.193 2.423 -2.533 1.00 70.81 116 GLY A C 1
ATOM 934 O O . GLY A 1 116 ? -13.360 1.501 -3.332 1.00 70.81 116 GLY A O 1
ATOM 935 N N . THR A 1 117 ? -12.040 2.574 -1.881 1.00 77.88 117 THR A N 1
ATOM 936 C CA . THR A 1 117 ? -10.875 1.683 -2.065 1.00 77.88 117 THR A CA 1
ATOM 937 C C . THR A 1 117 ? -10.886 0.500 -1.085 1.00 77.88 117 THR A C 1
ATOM 939 O O . THR A 1 117 ? -10.423 -0.596 -1.419 1.00 77.88 117 THR A O 1
ATOM 942 N N . MET A 1 118 ? -11.442 0.707 0.114 1.00 85.81 118 MET A N 1
ATOM 943 C CA . MET A 1 118 ? -11.452 -0.255 1.219 1.00 85.81 118 MET A CA 1
ATOM 944 C C . MET A 1 118 ? -12.878 -0.701 1.546 1.00 85.81 118 MET A C 1
ATOM 946 O O . MET A 1 118 ? -13.7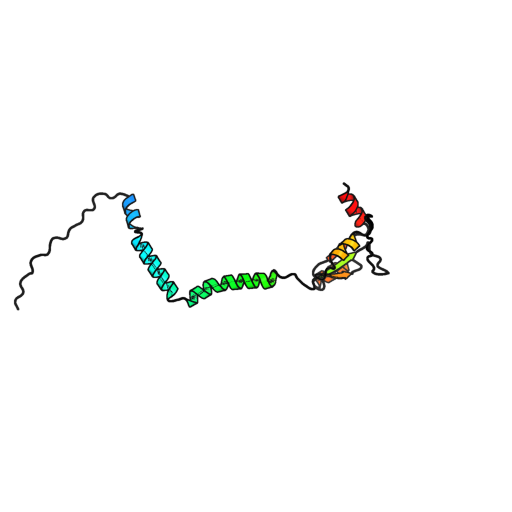69 0.128 1.685 1.00 85.81 118 MET A O 1
ATOM 950 N N . GLU A 1 119 ? -13.079 -2.009 1.694 1.00 89.81 119 GLU A N 1
ATOM 951 C CA . GLU A 1 119 ? -14.334 -2.600 2.166 1.00 89.81 119 GLU A CA 1
ATOM 952 C C . GLU A 1 119 ? -14.225 -2.883 3.666 1.00 89.81 119 GLU A C 1
ATOM 954 O O . GLU A 1 119 ? -13.351 -3.630 4.111 1.00 89.81 119 GLU A O 1
ATOM 959 N N . GLN A 1 120 ? -15.112 -2.280 4.452 1.00 90.00 120 GLN A N 1
ATOM 960 C CA . GLN A 1 120 ? -15.103 -2.364 5.909 1.00 90.00 120 GLN A CA 1
ATOM 961 C C . GLN A 1 120 ? -15.958 -3.545 6.392 1.00 90.00 120 GLN A C 1
ATOM 963 O O . GLN A 1 120 ? -17.179 -3.533 6.255 1.00 90.00 120 GLN A O 1
ATOM 968 N N . GLU A 1 121 ? -15.336 -4.571 6.980 1.00 91.50 121 GLU A N 1
ATOM 969 C CA . GLU A 1 121 ? -16.043 -5.698 7.605 1.00 91.50 121 GLU A CA 1
ATOM 970 C C . GLU A 1 121 ? -15.949 -5.596 9.134 1.00 91.50 121 GLU A C 1
ATOM 972 O O . GLU A 1 121 ? -14.870 -5.737 9.705 1.00 91.50 121 GLU A O 1
ATOM 977 N N . HIS A 1 122 ? -17.069 -5.363 9.824 1.00 92.31 122 HIS A N 1
ATOM 978 C CA . HIS A 1 122 ? -17.078 -5.188 11.281 1.00 92.31 122 HIS A CA 1
ATOM 979 C C . HIS A 1 122 ? -17.151 -6.516 12.054 1.00 92.31 122 HIS A C 1
ATOM 981 O O . HIS A 1 122 ? -18.036 -7.338 11.812 1.00 92.31 122 HIS A O 1
ATOM 987 N N . TYR A 1 123 ? -16.277 -6.676 13.052 1.00 93.75 123 TYR A N 1
ATOM 988 C CA . TYR A 1 123 ? -16.159 -7.852 13.924 1.00 93.75 123 TYR A CA 1
ATOM 989 C C . TYR A 1 123 ? -16.218 -7.455 15.399 1.00 93.75 123 TYR A C 1
ATOM 991 O O . TYR A 1 123 ? -15.607 -6.466 15.800 1.00 93.75 123 TYR A O 1
ATOM 999 N N . ARG A 1 124 ? -16.919 -8.240 16.226 1.00 91.62 124 ARG A N 1
ATOM 1000 C CA . ARG A 1 124 ? -17.155 -7.890 17.639 1.00 91.62 124 ARG A CA 1
ATOM 1001 C C . ARG A 1 124 ? -15.907 -7.997 18.499 1.00 91.62 124 ARG A C 1
ATOM 1003 O O . ARG A 1 124 ? -15.758 -7.243 19.457 1.00 91.62 124 ARG A O 1
ATOM 1010 N N . THR A 1 125 ? -15.044 -8.957 18.190 1.00 94.12 125 THR A N 1
ATOM 1011 C CA . THR A 1 125 ? -13.855 -9.248 18.988 1.00 94.12 125 THR A CA 1
ATOM 1012 C C . THR A 1 125 ? -12.595 -9.187 18.139 1.00 94.12 125 THR A C 1
ATOM 1014 O O . THR A 1 125 ? -12.597 -9.450 16.933 1.00 94.12 125 THR A O 1
ATOM 1017 N N . LYS A 1 126 ? -11.480 -8.861 18.799 1.00 95.31 126 LYS A N 1
ATOM 1018 C CA . LYS A 1 126 ? -10.148 -8.872 18.189 1.00 95.31 126 LYS A CA 1
ATOM 1019 C C . LYS A 1 126 ? -9.791 -10.241 17.608 1.00 95.31 126 LYS A C 1
ATOM 1021 O O . LYS A 1 126 ? -9.179 -10.304 16.543 1.00 95.31 126 LYS A O 1
ATOM 1026 N N . ASP A 1 127 ? -10.165 -11.314 18.297 1.00 96.50 127 ASP A N 1
ATOM 1027 C CA . ASP A 1 127 ? -9.820 -12.677 17.897 1.00 96.50 127 ASP A CA 1
ATOM 1028 C C . ASP A 1 127 ? -10.540 -13.091 16.611 1.00 96.50 127 ASP A C 1
ATOM 1030 O O . ASP A 1 127 ? -9.898 -13.632 15.711 1.00 96.50 127 ASP A O 1
ATOM 1034 N N . GLU A 1 128 ? -11.824 -12.748 16.469 1.00 96.00 128 GLU A N 1
ATOM 1035 C CA . GLU A 1 128 ? -12.589 -12.979 15.236 1.00 96.00 128 GLU A CA 1
ATOM 1036 C C . GLU A 1 128 ? -11.992 -12.222 14.042 1.00 96.00 128 GLU A C 1
ATOM 1038 O O . GLU A 1 128 ? -11.807 -12.796 12.967 1.00 96.00 128 GLU A O 1
ATOM 1043 N N . ALA A 1 129 ? -11.63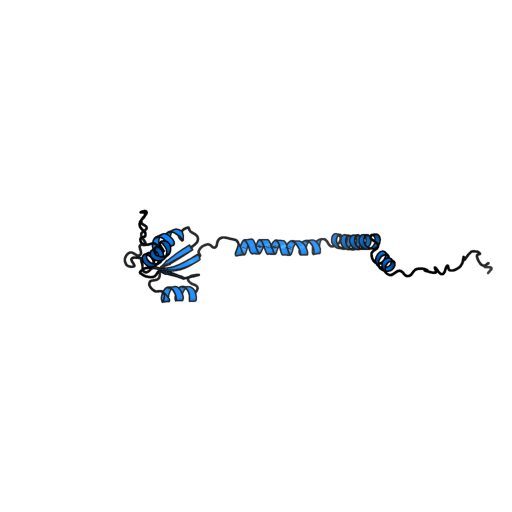9 -10.947 14.230 1.00 96.06 129 ALA A N 1
ATOM 1044 C CA . ALA A 1 129 ? -11.009 -10.149 13.180 1.00 96.06 129 ALA A CA 1
ATOM 1045 C C . ALA A 1 129 ? -9.645 -10.719 12.770 1.00 96.06 129 ALA A C 1
ATOM 1047 O O . ALA A 1 129 ? -9.327 -10.814 11.584 1.00 96.06 129 ALA A O 1
ATOM 1048 N N . LEU A 1 130 ? -8.836 -11.146 13.744 1.00 97.06 130 LEU A N 1
ATOM 1049 C CA . LEU A 1 130 ? -7.541 -11.758 13.471 1.00 97.06 130 LEU A CA 1
ATOM 1050 C C . LEU A 1 130 ? -7.699 -13.111 12.766 1.00 97.06 130 LEU A C 1
ATOM 1052 O O . LEU A 1 130 ? -6.912 -13.445 11.882 1.00 97.06 130 LEU A O 1
ATOM 1056 N N . GLU A 1 131 ? -8.713 -13.894 13.128 1.00 97.50 131 GLU A N 1
ATOM 1057 C CA . GLU A 1 131 ? -9.041 -15.141 12.446 1.00 97.50 131 GLU A CA 1
ATOM 1058 C C . GLU A 1 131 ? -9.488 -14.898 10.998 1.00 97.50 131 GLU A C 1
ATOM 1060 O O . GLU A 1 131 ? -9.075 -15.637 10.102 1.00 97.50 131 GLU A O 1
ATOM 1065 N N . ALA A 1 132 ? -10.259 -13.839 10.737 1.00 96.00 132 ALA A N 1
ATOM 1066 C CA . ALA A 1 132 ? -10.639 -13.438 9.384 1.00 96.00 132 ALA A CA 1
ATOM 1067 C C . ALA A 1 132 ? -9.413 -13.110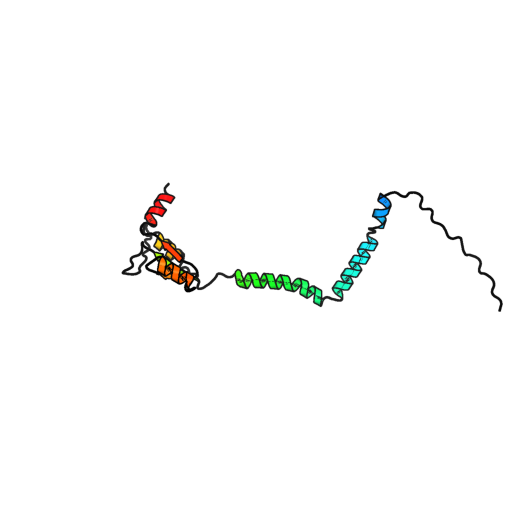 8.517 1.00 96.00 132 ALA A C 1
ATOM 1069 O O . ALA A 1 132 ? -9.338 -13.561 7.371 1.00 96.00 132 ALA A O 1
ATOM 1070 N N . VAL A 1 133 ? -8.416 -12.419 9.078 1.00 96.38 133 VAL A N 1
ATOM 1071 C CA . VAL A 1 133 ? -7.137 -12.158 8.396 1.00 96.38 133 VAL A CA 1
ATOM 1072 C C . VAL A 1 133 ? -6.360 -13.454 8.161 1.00 96.38 133 VAL A C 1
ATOM 1074 O O . VAL A 1 133 ? -5.927 -13.722 7.044 1.00 96.38 133 VAL A O 1
ATOM 1077 N N . LYS A 1 134 ? -6.240 -14.320 9.178 1.00 96.94 134 LYS A N 1
ATOM 1078 C CA . LYS A 1 134 ? -5.542 -15.617 9.059 1.00 96.94 134 LYS A CA 1
ATOM 1079 C C . LYS A 1 134 ? -6.162 -16.532 8.003 1.00 96.94 134 LYS A C 1
ATOM 1081 O O . LYS A 1 134 ? -5.446 -17.282 7.348 1.00 96.94 134 LYS A O 1
ATOM 1086 N N . ARG A 1 135 ? -7.486 -16.485 7.844 1.00 96.50 135 ARG A N 1
ATOM 1087 C CA . ARG A 1 135 ? -8.235 -17.258 6.839 1.00 96.50 135 ARG A CA 1
ATOM 1088 C C . ARG A 1 135 ? -8.257 -16.599 5.457 1.00 96.50 135 ARG A C 1
ATOM 1090 O O . ARG A 1 135 ? -8.867 -17.157 4.551 1.00 96.50 135 ARG A O 1
ATOM 1097 N N . GLY A 1 136 ? -7.639 -15.427 5.294 1.00 93.25 136 GLY A N 1
ATOM 1098 C CA . GLY A 1 136 ? -7.610 -14.688 4.031 1.00 93.25 136 GLY A CA 1
ATOM 1099 C C . GLY A 1 136 ? -8.947 -14.052 3.637 1.00 93.25 136 GLY A C 1
ATOM 1100 O O . GLY A 1 136 ? -9.142 -13.730 2.470 1.00 93.25 136 GLY A O 1
ATOM 1101 N N . LYS A 1 137 ? -9.883 -13.877 4.582 1.00 93.81 137 LYS A N 1
ATOM 1102 C CA . LYS A 1 137 ? -11.150 -13.160 4.339 1.00 93.81 137 LYS A CA 1
ATOM 1103 C C . LYS A 1 137 ? -10.951 -11.644 4.286 1.00 93.81 137 LYS A C 1
ATOM 1105 O O . LYS A 1 137 ? -11.642 -10.967 3.534 1.00 93.81 137 LYS A O 1
ATOM 1110 N N . ALA A 1 138 ? -9.994 -11.142 5.062 1.00 94.94 138 ALA A N 1
ATOM 1111 C CA . ALA A 1 138 ? -9.576 -9.748 5.087 1.00 94.94 138 ALA A CA 1
ATOM 1112 C C . ALA A 1 138 ? -8.055 -9.650 4.913 1.00 94.94 138 ALA A C 1
ATOM 1114 O O . ALA A 1 138 ? -7.316 -10.550 5.308 1.00 94.94 138 ALA A O 1
ATOM 1115 N N . TRP A 1 139 ? -7.587 -8.542 4.346 1.00 93.12 139 TRP A N 1
ATOM 1116 C CA . TRP A 1 139 ? -6.164 -8.268 4.129 1.00 93.12 139 TRP A CA 1
ATOM 1117 C C . TRP A 1 139 ? -5.459 -7.738 5.378 1.00 93.12 139 TRP A C 1
ATOM 1119 O O . TRP A 1 139 ? -4.244 -7.859 5.511 1.00 93.12 139 TRP A O 1
ATOM 1129 N N . GLY A 1 140 ? -6.219 -7.157 6.303 1.00 93.88 140 GLY A N 1
ATOM 1130 C CA . GLY A 1 140 ? -5.711 -6.607 7.551 1.00 93.88 140 GLY A CA 1
ATOM 1131 C C . GLY A 1 140 ? -6.826 -6.405 8.567 1.00 93.88 140 GLY A C 1
ATOM 1132 O O . GLY A 1 140 ? -8.007 -6.508 8.230 1.00 93.88 140 GLY A O 1
ATOM 1133 N N . ALA A 1 141 ? -6.435 -6.128 9.811 1.00 95.19 141 ALA A N 1
ATOM 1134 C CA . ALA A 1 141 ? -7.357 -5.837 10.898 1.00 95.19 141 ALA A CA 1
ATOM 1135 C C . ALA A 1 141 ? -7.020 -4.497 11.567 1.00 95.19 141 ALA A C 1
ATOM 1137 O O . ALA A 1 141 ? -5.861 -4.235 11.890 1.00 95.19 141 ALA A O 1
ATOM 1138 N N . LEU A 1 142 ? -8.042 -3.677 11.801 1.00 94.38 142 LEU A N 1
ATOM 1139 C CA . LEU A 1 142 ? -7.999 -2.446 12.584 1.00 94.38 142 LEU A CA 1
ATOM 1140 C C . LEU A 1 142 ? -8.718 -2.682 13.912 1.00 94.38 142 LEU A C 1
ATOM 1142 O O . LEU A 1 142 ? -9.838 -3.187 13.937 1.00 94.38 142 LEU A O 1
ATOM 1146 N N . TYR A 1 143 ? -8.075 -2.309 15.015 1.00 95.12 143 TYR A N 1
ATOM 1147 C CA . TYR A 1 143 ? -8.603 -2.491 16.364 1.00 95.12 143 TYR A CA 1
ATOM 1148 C C . TYR A 1 143 ? -8.590 -1.161 17.119 1.00 95.12 143 TYR A C 1
ATOM 1150 O O . TYR A 1 143 ? -7.520 -0.611 17.383 1.00 95.12 143 TYR A O 1
ATOM 1158 N N . PHE A 1 144 ? -9.773 -0.674 17.489 1.00 94.62 144 PHE A N 1
ATOM 1159 C CA . PHE A 1 144 ? -9.971 0.503 18.330 1.00 94.62 144 PHE A CA 1
ATOM 1160 C C . PHE A 1 144 ? -10.436 0.065 19.716 1.00 94.62 144 PHE A C 1
ATOM 1162 O O . PHE A 1 144 ? -11.459 -0.603 19.865 1.00 94.62 144 PHE A O 1
ATOM 1169 N N . THR A 1 145 ? -9.667 0.451 20.731 1.00 92.19 145 THR A N 1
ATOM 1170 C CA . THR A 1 145 ? -9.985 0.252 22.150 1.00 92.19 145 THR A CA 1
ATOM 1171 C C . THR A 1 145 ? -11.183 1.093 22.593 1.00 92.19 145 THR A C 1
ATOM 1173 O O . THR A 1 145 ? -11.449 2.129 21.996 1.00 92.19 145 THR A O 1
ATOM 1176 N N . GLU A 1 146 ? -11.822 0.715 23.702 1.00 90.12 146 GLU A N 1
ATOM 1177 C CA . GLU A 1 146 ? -12.981 1.419 24.289 1.00 90.12 146 GLU A CA 1
ATOM 1178 C C . GLU A 1 146 ? -12.741 2.910 24.579 1.00 90.12 146 GLU A C 1
ATOM 1180 O O . GLU A 1 146 ? -13.656 3.705 24.431 1.00 90.12 146 GLU A O 1
ATOM 1185 N N . ASN A 1 147 ? -11.511 3.305 24.929 1.00 91.62 147 ASN A N 1
ATOM 1186 C CA . ASN A 1 147 ? -11.147 4.701 25.221 1.00 91.62 147 ASN A CA 1
ATOM 1187 C C . ASN A 1 147 ? -10.174 5.266 24.175 1.00 91.62 147 ASN A C 1
ATOM 1189 O O . ASN A 1 147 ? -9.178 5.910 24.510 1.00 91.62 147 ASN A O 1
ATOM 1193 N N . PHE A 1 148 ? -10.397 4.952 22.897 1.00 92.50 148 PHE A N 1
ATOM 1194 C CA . PHE A 1 148 ? -9.508 5.393 21.822 1.00 92.50 148 PHE A CA 1
ATOM 1195 C C . PHE A 1 148 ? -9.500 6.922 21.670 1.00 92.50 148 PHE A C 1
ATOM 1197 O O . PHE A 1 148 ? -8.425 7.513 21.565 1.00 92.50 148 PHE A O 1
ATOM 1204 N N . THR A 1 149 ? -10.667 7.567 21.710 1.00 91.38 149 THR A N 1
ATOM 1205 C CA . THR A 1 149 ? -10.803 9.025 21.585 1.00 91.38 149 THR A CA 1
ATOM 1206 C C . THR A 1 149 ? -10.076 9.753 22.713 1.00 91.38 149 THR A C 1
ATOM 1208 O O . THR A 1 149 ? -9.284 10.658 22.446 1.00 91.38 149 THR A O 1
ATOM 1211 N N . ASP A 1 150 ? -10.268 9.323 23.959 1.00 91.69 150 ASP A N 1
ATOM 1212 C CA . ASP A 1 150 ? -9.623 9.928 25.131 1.00 91.69 150 ASP A CA 1
ATOM 1213 C C . ASP A 1 150 ? -8.102 9.728 25.107 1.00 91.69 150 ASP A C 1
ATOM 1215 O O . ASP A 1 150 ? -7.330 10.663 25.320 1.00 91.69 150 ASP A O 1
ATOM 1219 N N . ALA A 1 151 ? -7.644 8.517 24.776 1.00 91.50 151 ALA A N 1
ATOM 1220 C CA . ALA A 1 151 ? -6.218 8.228 24.675 1.00 91.50 151 ALA A CA 1
ATOM 1221 C C . ALA A 1 151 ? -5.539 9.019 23.544 1.00 91.50 151 ALA A C 1
ATOM 1223 O O . ALA A 1 151 ? -4.393 9.451 23.689 1.00 91.50 151 ALA A O 1
ATOM 1224 N N . LEU A 1 152 ? -6.225 9.205 22.413 1.00 91.62 152 LEU A N 1
ATOM 1225 C CA . LEU A 1 152 ? -5.703 9.949 21.270 1.00 91.62 152 LEU A CA 1
ATOM 1226 C C . LEU A 1 152 ? -5.680 11.457 21.543 1.00 91.62 152 LEU A C 1
ATOM 1228 O O . LEU A 1 152 ? -4.679 12.112 21.266 1.00 91.62 152 LEU A O 1
ATOM 1232 N N . THR A 1 153 ? -6.750 12.008 22.115 1.00 91.12 153 THR A N 1
ATOM 1233 C CA . THR A 1 153 ? -6.829 13.435 22.470 1.00 91.12 153 THR A CA 1
ATOM 1234 C C . THR A 1 153 ? -5.794 13.825 23.513 1.00 91.12 153 THR A C 1
ATOM 1236 O O . THR A 1 153 ? -5.100 14.822 23.319 1.00 91.12 153 THR A O 1
ATOM 1239 N N . ALA A 1 154 ? -5.604 13.010 24.555 1.00 91.50 154 ALA A N 1
ATOM 1240 C CA . ALA A 1 154 ? -4.572 13.244 25.561 1.00 91.50 154 ALA A CA 1
ATOM 1241 C C . ALA A 1 154 ? -3.167 13.351 24.940 1.00 91.50 154 ALA A C 1
ATOM 1243 O O . ALA A 1 154 ? -2.371 14.179 25.364 1.00 91.50 154 ALA A O 1
ATOM 1244 N N . ARG A 1 155 ? -2.871 12.566 23.896 1.00 89.94 155 ARG A N 1
ATOM 1245 C CA . ARG A 1 155 ? -1.583 12.607 23.178 1.00 89.94 155 ARG A CA 1
ATOM 1246 C C . ARG A 1 155 ? -1.430 13.778 22.206 1.00 89.94 155 ARG A C 1
ATOM 1248 O O . ARG A 1 155 ? -0.309 14.051 21.808 1.00 89.94 155 ARG A O 1
ATOM 1255 N N . MET A 1 156 ? -2.523 14.406 21.771 1.00 87.25 156 MET A N 1
ATOM 1256 C CA . MET A 1 156 ? -2.475 15.568 20.871 1.00 87.25 156 MET A CA 1
ATOM 1257 C C . MET A 1 156 ? -2.348 16.896 21.624 1.00 87.25 156 MET A C 1
ATOM 1259 O O . MET A 1 156 ? -1.926 17.885 21.035 1.00 87.25 156 MET A O 1
ATOM 1263 N N . ILE A 1 157 ? -2.777 16.929 22.889 1.00 83.19 157 ILE A N 1
ATOM 1264 C CA . ILE A 1 157 ? -2.795 18.136 23.729 1.00 83.19 157 ILE A CA 1
ATOM 1265 C C . ILE A 1 157 ? -1.528 18.249 24.599 1.00 83.19 157 ILE A C 1
ATOM 1267 O O . ILE A 1 157 ? -1.175 19.356 25.005 1.00 83.19 157 ILE A O 1
ATOM 1271 N N . LEU A 1 158 ? -0.859 17.125 24.882 1.00 64.19 158 LEU A N 1
ATOM 1272 C CA . LEU A 1 158 ? 0.461 17.067 25.526 1.00 64.19 158 LEU A CA 1
ATOM 1273 C C . LEU A 1 158 ? 1.588 17.343 24.525 1.00 64.19 158 LEU A C 1
ATOM 1275 O O . LEU A 1 158 ? 2.566 18.000 24.943 1.00 64.19 158 LEU A O 1
#

Organism: NCBI:txid1563983

=== Feature glossary ===
Key to the feature types in this record:

— What the protein is —

Primary structure: the covalent order of the twenty standard amino acids along the backbone. Two proteins with the same sequence will (almost always) fold to the same structure; two with 30% identity often share a fold but not the details.

Database cross-references. InterPro integrates a dozen domain/family signature databases into unified entries with residue-range hits. GO terms attach function/process/location labels with evidence codes. CATH codes position the fold in a four-level structural taxonomy. Organism is the NCBI-taxonomy species name.

— Where its atoms are —

The mmCIF block holds the 3D Cartesian coordinates of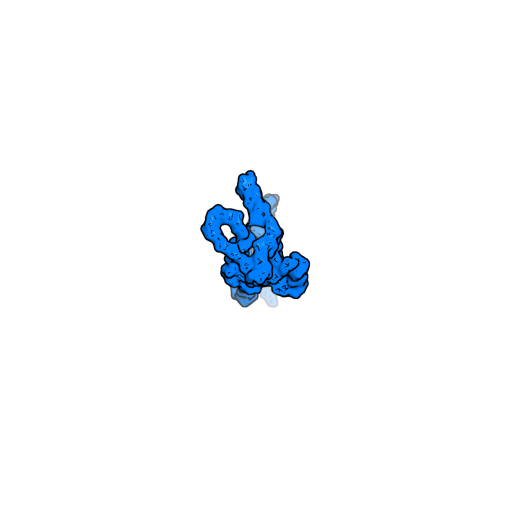 each backbone atom (N, Cα, C, O) in ångströms. mmCIF is the PDB's canonical archive format — a tagged-loop text representation of the atomic model.

Six rendered views show the 3D structure from the faces of a cube — i.e. along ±x, ±y, ±z. Rendering representation is drawn randomly per protein from cartoon (secondary-structure ribbons), sticks (backbone bonds), or molecular surface; coloring is either N→C rainbow (blue at the N-terminus through red at the C-terminus) or one color per chain.

— Local backbone conformation —

DSSP 8-state secondary structure assigns each residue one of H (α-helix), G (3₁₀-helix), I (π-helix), E (extended β-strand), B (isolated β-bridge), T (hydrogen-bonded turn), S (bend), or '-' (coil). The assignment is computed from backbone hydrogen-bond geometry via the Kabsch–Sander algorithm.

P-SEA three-state annotation labels each residue as helix, strand, or coil based purely on the geometry of the Cα trace. It serves as a fallback when the full backbone (and thus DSSP) is unavailable.

The φ/ψ torsion pair specifies the backbone conformation at each residue. φ rotates about the N–Cα bond, ψ about the Cα–C bond. Steric clashes forbid most of the (φ, ψ) plane — the allowed regions (α-helix basin, β-sheet basin, left-handed helix) are the Ramachandran-allowed regions.

— Global shape and packing —

The geometric summary reports three shape descriptors. Rg (radius of gyration) measures how spread out the Cα atoms are about their centre of mass; compact globular proteins have small Rg, elongated or unfolded ones large. Cα contacts (<8 Å, |i−j|>4) count long-range residue pairs in spatial proximity — high for tightly packed folds, near zero for rods or random coil. The bounding-box extents give the protein's footprint along x, y, z in Å.

Accessible surface area quantifies burial. A residue with SASA near zero is packed into the hydrophobic core; one with SASA >100 Å² sits on the surface. Computed here via the Shrake–Rupley numerical algorithm with a 1.4 Å probe.

Plot images: a contact map (which residues are close in 3D, as an N×N binary image), a Ramachandran scatter (backbone torsion angles, revealing secondary-structure composition at a glance), and — for AlphaFold structures — a PAE heatmap (pairwise prediction confidence).

— Structural neighborhood —

The Foldseek 3Di string encodes local tertiary geometry as a 20-letter alphabet — one character per residue — derived from the relative positions of nearby Cα atoms. Unlike the amino-acid sequence, 3Di is a direct function of the 3D structure, so two proteins with the same fold have similar 3Di strings even at low sequence identity.

Nearest PDB neighbors are the top structural matches found by Foldseek when searching this structure against the entire Protein Data Bank. Each hit reports a TM-score (0 to 1; >0.5 almost always implies the same fold) and an E-value. These are *structural* homologs — they may share no detectable sequence similarity.

— Confidence and disorder —

For AlphaFold models, the B-factor field carries pLDDT — the model's own estimate of local accuracy on a 0–100 scale. Regions with pLDDT<50 should be treated as essentially unmodeled; they often correspond to intrinsically disordered segments.

B-factor (Debye–Waller factor) reflects atomic displacement in the crystal lattice. It is an experimental observable (units Å²), not a prediction; low values mean the atom is pinned down, high values mean it moves or is heterogeneous across the crystal.

Predicted aligned error is AlphaFold's pairwise confidence. Unlike pLDDT (per-residue), PAE is per-residue-pair and captures whether two parts of the structure are correctly placed relative to each other. Units are ångströms of expected positional error.